Protein AF-A0A5N7MQP6-F1 (afdb_monomer_lite)

InterPro domains:
  IPR036259 MFS transporter superfamily [SSF103473] (3-138)

Organism: NCBI:txid2108360

Foldseek 3Di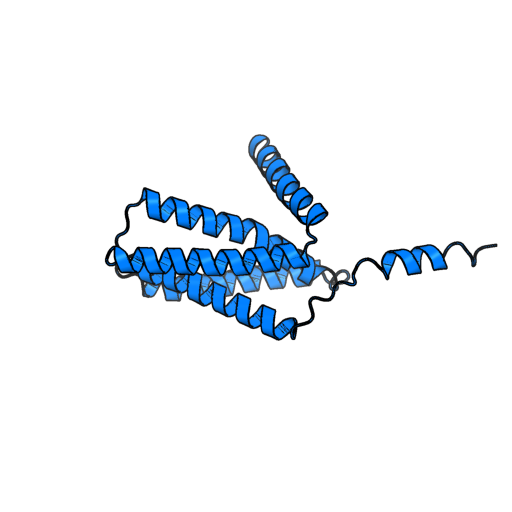:
DVVVVVVVVVVVVVLVVVCVVQNLVRLLLVLLVQLLVLLVVLLVQCVVVVQDHDPVVSVVSVVVNVVSVVSNVVSVVCVVCVVVVVCSVVVVVVVVVVCVVVVVVLVVVLVVVCPVGCNSVSCSSNVVSVVVSVVVCVVCVPDPPPDPPPPVVVVVVVPPPVPD

Radius of gyration: 19.93 Å; chains: 1; bounding box: 50×34×58 Å

Structure (mmCIF, N/CA/C/O backbone):
data_AF-A0A5N7MQP6-F1
#
_entry.id   AF-A0A5N7MQP6-F1
#
loop_
_atom_site.group_PDB
_atom_site.id
_atom_site.type_symbol
_atom_site.label_atom_id
_atom_site.label_alt_id
_atom_site.label_comp_id
_atom_site.label_asym_id
_atom_site.label_entity_id
_atom_site.label_seq_id
_atom_site.pdbx_PDB_ins_code
_atom_site.Cartn_x
_atom_site.Cartn_y
_atom_site.Cartn_z
_atom_site.occupancy
_atom_site.B_iso_or_equiv
_atom_site.auth_seq_id
_atom_site.auth_comp_id
_atom_site.auth_asym_id
_atom_site.auth_atom_id
_atom_site.pdbx_PDB_model_num
ATOM 1 N N . MET A 1 1 ? 15.992 14.607 17.567 1.00 58.09 1 MET A N 1
ATOM 2 C CA . MET A 1 1 ? 14.579 14.324 17.913 1.00 58.09 1 MET A CA 1
ATOM 3 C C . MET A 1 1 ? 13.632 15.498 17.645 1.00 58.09 1 MET A C 1
ATOM 5 O O . MET A 1 1 ? 12.536 15.240 17.169 1.00 58.09 1 MET A O 1
ATOM 9 N N . GLY A 1 2 ? 14.040 16.764 17.836 1.00 68.88 2 GLY A N 1
ATOM 10 C CA . GLY A 1 2 ? 13.169 17.933 17.593 1.00 68.88 2 GLY A CA 1
ATOM 11 C C . GLY A 1 2 ? 12.617 18.074 16.164 1.00 68.88 2 GLY A C 1
ATOM 12 O O . GLY A 1 2 ? 11.416 18.262 16.008 1.00 68.88 2 GLY A O 1
ATOM 13 N N . CYS A 1 3 ? 13.449 17.904 15.126 1.00 69.81 3 CYS A N 1
ATOM 14 C CA . CYS A 1 3 ? 13.002 18.026 13.727 1.00 69.81 3 CYS A CA 1
ATOM 15 C C . CYS A 1 3 ? 12.027 16.910 13.318 1.00 69.81 3 CYS A C 1
ATOM 17 O O . CYS A 1 3 ? 11.046 17.150 12.625 1.00 69.81 3 CYS A O 1
ATOM 19 N N . ILE A 1 4 ? 12.263 15.680 13.786 1.00 71.19 4 ILE A N 1
ATOM 20 C CA . ILE A 1 4 ? 11.396 14.531 13.486 1.00 71.19 4 ILE A CA 1
ATOM 21 C C . ILE A 1 4 ? 10.007 14.755 14.094 1.00 71.19 4 ILE A C 1
ATOM 23 O O . ILE A 1 4 ? 9.010 14.540 13.415 1.00 71.19 4 ILE A O 1
ATOM 27 N N . ALA A 1 5 ? 9.934 15.269 15.327 1.00 70.38 5 ALA A N 1
ATOM 28 C CA . ALA A 1 5 ? 8.665 15.595 15.977 1.00 70.38 5 ALA A CA 1
ATOM 29 C C . ALA A 1 5 ? 7.875 16.685 15.227 1.00 70.38 5 ALA A C 1
ATOM 31 O O . ALA A 1 5 ? 6.654 16.597 15.136 1.00 70.38 5 ALA A O 1
ATOM 32 N N . THR A 1 6 ? 8.553 17.675 14.633 1.00 72.62 6 THR A N 1
ATOM 33 C CA . THR A 1 6 ? 7.899 18.733 13.840 1.00 72.62 6 THR A CA 1
ATOM 34 C C . THR A 1 6 ? 7.347 18.197 12.520 1.00 72.62 6 THR A C 1
ATOM 36 O O . THR A 1 6 ? 6.191 18.460 12.194 1.00 72.62 6 THR A O 1
ATOM 39 N N . PHE A 1 7 ? 8.126 17.393 11.789 1.00 73.88 7 PHE A N 1
ATOM 40 C CA . PHE A 1 7 ? 7.657 16.745 10.557 1.00 73.88 7 PHE A CA 1
ATOM 41 C C . PHE A 1 7 ? 6.514 15.760 10.819 1.00 73.88 7 PHE A C 1
ATOM 43 O O . PHE A 1 7 ? 5.534 15.736 10.078 1.00 73.88 7 PHE A O 1
ATOM 50 N N . MET A 1 8 ? 6.604 14.982 11.896 1.00 68.19 8 MET A N 1
ATOM 51 C CA . MET A 1 8 ? 5.577 14.020 12.292 1.00 68.19 8 MET A CA 1
ATOM 52 C C . MET A 1 8 ? 4.299 14.729 12.767 1.00 68.19 8 MET A C 1
ATOM 54 O O . MET A 1 8 ? 3.201 14.292 12.431 1.00 68.19 8 MET A O 1
ATOM 58 N N . GLY A 1 9 ? 4.429 15.872 13.451 1.00 63.66 9 GLY A N 1
ATOM 59 C CA . GLY A 1 9 ? 3.314 16.756 13.795 1.00 63.66 9 GLY A CA 1
ATOM 60 C C . GLY A 1 9 ? 2.620 17.344 12.562 1.00 63.66 9 GLY A C 1
ATOM 61 O O . GLY A 1 9 ? 1.400 17.261 12.455 1.00 63.66 9 GLY A O 1
ATOM 62 N N . ALA A 1 10 ? 3.380 17.854 11.587 1.00 68.62 10 ALA A N 1
ATOM 63 C CA . ALA A 1 10 ? 2.832 18.376 10.330 1.00 68.62 10 ALA A CA 1
ATOM 64 C C . ALA A 1 10 ? 2.155 17.283 9.477 1.00 68.62 10 ALA A C 1
ATOM 66 O O . ALA A 1 10 ? 1.077 17.498 8.915 1.00 68.62 10 ALA A O 1
ATOM 67 N N . ALA A 1 11 ? 2.747 16.087 9.416 1.00 64.56 11 ALA A N 1
ATOM 68 C CA . ALA A 1 11 ? 2.167 14.933 8.734 1.00 64.56 11 ALA A CA 1
ATOM 69 C C . ALA A 1 11 ? 0.870 14.462 9.414 1.00 64.56 11 ALA A C 1
ATOM 71 O O . ALA A 1 11 ? -0.132 14.219 8.739 1.00 64.56 11 ALA A O 1
ATOM 72 N N . SER A 1 12 ? 0.861 14.403 10.749 1.00 67.69 12 SER A N 1
ATOM 73 C CA . SER A 1 12 ? -0.326 14.049 11.531 1.00 67.69 12 SER A CA 1
ATOM 74 C C . SER A 1 12 ? -1.437 15.089 11.364 1.00 67.69 12 SER A C 1
ATOM 76 O O . SER A 1 12 ? -2.591 14.729 11.154 1.00 67.69 12 SER A O 1
ATOM 78 N N . PHE A 1 13 ? -1.089 16.380 11.330 1.00 69.19 13 PHE A N 1
ATOM 79 C CA . PHE A 1 13 ? -2.042 17.464 11.091 1.00 69.19 13 PHE A CA 1
ATOM 80 C C . PHE A 1 13 ? -2.660 17.406 9.688 1.00 69.19 13 PHE A C 1
ATOM 82 O O . PHE A 1 13 ? -3.864 17.609 9.526 1.00 69.19 13 PHE A O 1
ATOM 89 N N . THR A 1 14 ? -1.860 17.073 8.671 1.00 69.94 14 THR A N 1
ATOM 90 C CA . THR A 1 14 ? -2.345 16.893 7.293 1.00 69.94 14 THR A CA 1
ATOM 91 C C . THR A 1 14 ? -3.349 15.742 7.216 1.00 69.94 14 THR A C 1
ATOM 93 O O . THR A 1 14 ? -4.421 15.892 6.630 1.00 69.94 14 THR A O 1
ATOM 96 N N . ASN A 1 15 ? -3.040 14.614 7.863 1.00 70.94 15 ASN A N 1
ATOM 97 C CA . ASN A 1 15 ? -3.921 13.449 7.909 1.00 70.94 15 ASN A CA 1
ATOM 98 C C . ASN A 1 15 ? -5.207 13.757 8.705 1.00 70.94 15 ASN A C 1
ATOM 100 O O . ASN A 1 15 ? -6.308 13.508 8.222 1.00 70.94 15 ASN A O 1
ATOM 104 N N . ALA A 1 16 ? -5.086 14.415 9.864 1.00 63.94 16 ALA A N 1
ATOM 105 C CA . ALA A 1 16 ? -6.214 14.839 10.695 1.00 63.94 16 ALA A CA 1
ATOM 106 C C . ALA A 1 16 ? -7.143 15.832 9.975 1.00 63.94 16 ALA A C 1
ATOM 108 O O . ALA A 1 16 ? -8.361 15.691 10.045 1.00 63.94 16 ALA A O 1
ATOM 109 N N . THR A 1 17 ? -6.592 16.788 9.220 1.00 70.25 17 THR A N 1
ATOM 110 C CA . THR A 1 17 ? -7.383 17.757 8.439 1.00 70.25 17 THR A CA 1
ATOM 111 C C . THR A 1 17 ? -8.158 17.066 7.314 1.00 70.25 17 THR A C 1
ATOM 113 O O . THR A 1 17 ? -9.334 17.364 7.087 1.00 70.25 17 THR A O 1
ATOM 116 N N . LEU A 1 18 ? -7.526 16.115 6.617 1.00 68.69 18 LEU A N 1
ATOM 117 C CA . LEU A 1 18 ? -8.180 15.310 5.580 1.00 68.69 18 LEU A CA 1
ATOM 118 C C . LEU A 1 18 ? -9.307 14.446 6.164 1.00 68.69 18 LEU A C 1
ATOM 120 O O . LEU A 1 18 ? -10.404 14.400 5.604 1.00 68.69 18 LEU A O 1
ATOM 124 N N . VAL A 1 19 ? -9.063 13.816 7.315 1.00 69.62 19 VAL A N 1
ATOM 125 C CA . VAL A 1 19 ? -10.055 13.020 8.048 1.00 69.62 19 VAL A CA 1
ATOM 126 C C . VAL A 1 19 ? -11.218 13.879 8.541 1.00 69.62 19 VAL A C 1
ATOM 128 O O . VAL A 1 19 ? -12.366 13.464 8.406 1.00 69.62 19 VAL A O 1
ATOM 131 N N . GLN A 1 20 ? -10.964 15.083 9.062 1.00 66.81 20 GLN A N 1
ATOM 132 C CA . GLN A 1 20 ? -12.023 15.991 9.514 1.00 66.81 20 GLN A CA 1
ATOM 133 C C . GLN A 1 20 ? -12.942 16.433 8.368 1.00 66.81 20 GLN A C 1
ATOM 135 O O . GLN A 1 20 ? -14.142 16.595 8.583 1.00 66.81 20 GLN A O 1
ATOM 140 N N . ARG A 1 21 ? -12.410 16.591 7.146 1.00 68.56 21 ARG A N 1
ATOM 141 C CA . ARG A 1 21 ? -13.200 16.994 5.970 1.00 68.56 21 ARG A CA 1
ATOM 142 C C . ARG A 1 21 ? -13.966 15.846 5.308 1.00 68.56 21 ARG A C 1
ATOM 144 O O . ARG A 1 21 ? -15.079 16.064 4.839 1.00 68.56 21 ARG A O 1
ATOM 151 N N . LEU A 1 22 ? -13.381 14.648 5.224 1.00 65.81 22 LEU A N 1
ATOM 152 C CA . LEU A 1 22 ? -13.928 13.527 4.438 1.00 65.81 22 LEU A CA 1
ATOM 153 C C . LEU A 1 22 ? -14.493 12.383 5.298 1.00 65.81 22 LEU A C 1
ATOM 155 O O . LEU A 1 22 ? -15.317 11.605 4.813 1.00 65.81 22 LEU A O 1
ATOM 159 N N . GLY A 1 23 ? -14.087 12.294 6.566 1.00 70.06 23 GLY A N 1
ATOM 160 C CA . GLY A 1 23 ? -14.352 11.176 7.474 1.00 70.06 23 GLY A CA 1
ATOM 161 C C . GLY A 1 23 ? -13.371 10.011 7.286 1.00 70.06 23 GLY A C 1
ATOM 162 O O . GLY A 1 23 ? -12.977 9.702 6.160 1.00 70.06 23 GLY A O 1
ATOM 163 N N . MET A 1 24 ? -13.007 9.326 8.383 1.00 70.75 24 MET A N 1
ATOM 164 C CA . MET A 1 24 ? -12.023 8.223 8.372 1.00 70.75 24 MET A CA 1
ATOM 165 C C . MET A 1 24 ? -12.406 7.105 7.397 1.00 70.75 24 MET A C 1
ATOM 167 O O . MET A 1 24 ? -11.580 6.671 6.604 1.00 70.75 24 MET A O 1
ATOM 171 N N . ARG A 1 25 ? -13.676 6.675 7.396 1.00 72.19 25 ARG A N 1
ATOM 172 C CA . ARG A 1 25 ? -14.158 5.608 6.504 1.00 72.19 25 ARG A CA 1
ATOM 173 C C . ARG A 1 25 ? -13.979 5.959 5.027 1.00 72.19 25 ARG A C 1
ATOM 175 O O . ARG A 1 25 ? -13.321 5.224 4.300 1.00 72.19 25 ARG A O 1
ATOM 182 N N . ARG A 1 26 ? -14.525 7.093 4.573 1.00 72.75 26 ARG A N 1
ATOM 183 C CA . ARG A 1 26 ? -14.457 7.478 3.150 1.00 72.75 26 ARG A CA 1
ATOM 184 C C . ARG A 1 26 ? -13.023 7.706 2.691 1.00 72.75 26 ARG A C 1
ATOM 186 O O . ARG A 1 26 ? -12.683 7.303 1.583 1.00 72.75 26 ARG A O 1
ATOM 193 N N . LEU A 1 27 ? -12.192 8.316 3.536 1.00 79.94 27 LEU A N 1
ATOM 194 C CA . LEU A 1 27 ? -10.792 8.554 3.211 1.00 79.94 27 LEU A CA 1
ATOM 195 C C . LEU A 1 27 ? -10.022 7.241 3.030 1.00 79.94 27 LEU A C 1
ATOM 197 O O . LEU A 1 27 ? -9.292 7.114 2.053 1.00 79.94 27 LEU A O 1
ATOM 201 N N . SER A 1 28 ? -10.228 6.254 3.904 1.00 82.75 28 SER A N 1
ATOM 202 C CA . SER A 1 28 ? -9.587 4.942 3.774 1.00 82.75 28 SER A CA 1
ATOM 203 C C . SER A 1 28 ? -10.029 4.189 2.516 1.00 82.75 28 SER A C 1
ATOM 205 O O . SER A 1 28 ? -9.200 3.565 1.859 1.00 82.75 28 SER A O 1
ATOM 207 N N . HIS A 1 29 ? -11.306 4.290 2.129 1.00 82.81 29 HIS A N 1
ATOM 208 C CA . HIS A 1 29 ? -11.818 3.702 0.880 1.00 82.81 29 HIS A CA 1
ATOM 209 C C . HIS A 1 29 ? -11.236 4.348 -0.368 1.00 82.81 29 HIS A C 1
ATOM 211 O O . HIS A 1 29 ? -10.746 3.665 -1.264 1.00 82.81 29 HIS A O 1
ATOM 217 N N . ILE A 1 30 ? -11.262 5.678 -0.426 1.00 84.56 30 ILE A N 1
ATOM 218 C CA . ILE A 1 30 ? -10.665 6.421 -1.539 1.00 84.56 30 ILE A CA 1
ATOM 219 C C . ILE A 1 30 ? -9.158 6.139 -1.594 1.00 84.56 30 ILE A C 1
ATOM 221 O O . ILE A 1 30 ? -8.614 5.933 -2.677 1.00 84.56 30 ILE A O 1
ATOM 225 N N . GLY A 1 31 ? -8.506 6.063 -0.433 1.00 86.00 31 GLY A N 1
ATOM 226 C CA . GLY A 1 31 ? -7.093 5.737 -0.287 1.00 86.00 31 GLY A CA 1
ATOM 227 C C . GLY A 1 31 ? -6.739 4.353 -0.823 1.00 86.00 31 GLY A C 1
ATOM 228 O O . GLY A 1 31 ? -5.820 4.252 -1.632 1.00 86.00 31 GLY A O 1
ATOM 229 N N . ILE A 1 32 ? -7.486 3.301 -0.462 1.00 87.88 32 ILE A N 1
ATOM 230 C CA . ILE A 1 32 ? -7.211 1.937 -0.945 1.00 87.88 32 ILE A CA 1
ATOM 231 C C . ILE A 1 32 ? -7.545 1.760 -2.432 1.00 87.88 32 ILE A C 1
ATOM 233 O O . ILE A 1 32 ? -6.801 1.094 -3.155 1.00 87.88 32 ILE A O 1
ATOM 237 N N . CYS A 1 33 ? -8.615 2.394 -2.921 1.00 89.12 33 CYS A N 1
ATOM 238 C CA . CYS A 1 33 ? -8.944 2.416 -4.347 1.00 89.12 33 CYS A CA 1
ATOM 239 C C . CYS A 1 33 ? -7.848 3.132 -5.144 1.00 89.12 33 CYS A C 1
ATOM 241 O O . CYS A 1 33 ? -7.371 2.605 -6.148 1.00 89.12 33 CYS A O 1
ATOM 243 N N . GLY A 1 34 ? -7.400 4.296 -4.664 1.00 90.75 34 GLY A N 1
ATOM 244 C CA . GLY A 1 34 ? -6.290 5.043 -5.246 1.00 90.75 34 GLY A CA 1
ATOM 245 C C . GLY A 1 34 ? -4.988 4.247 -5.224 1.00 90.75 34 GLY A C 1
ATOM 246 O O . GLY A 1 34 ? -4.324 4.152 -6.249 1.00 90.75 34 GLY A O 1
ATOM 247 N N . PHE A 1 35 ? -4.651 3.623 -4.092 1.00 91.31 35 PHE A N 1
ATOM 248 C CA . PHE A 1 35 ? -3.470 2.768 -3.938 1.00 91.31 35 PHE A CA 1
ATOM 249 C C . PHE A 1 35 ? -3.489 1.625 -4.955 1.00 91.31 35 PHE A C 1
ATOM 251 O O . PHE A 1 35 ? -2.514 1.403 -5.664 1.00 91.31 35 PHE A O 1
ATOM 258 N N . THR A 1 36 ? -4.628 0.945 -5.095 1.00 92.12 36 THR A N 1
ATOM 259 C CA . THR A 1 36 ? -4.783 -0.168 -6.043 1.00 92.12 36 THR A CA 1
ATOM 260 C C . THR A 1 36 ? -4.653 0.306 -7.493 1.00 92.12 36 THR A C 1
ATOM 262 O O . THR A 1 36 ? -3.993 -0.347 -8.299 1.00 92.12 36 THR A O 1
ATOM 265 N N . LEU A 1 37 ? -5.220 1.469 -7.830 1.00 93.38 37 LEU A N 1
ATOM 266 C CA . LEU A 1 37 ? -5.128 2.052 -9.170 1.00 93.38 37 LEU A CA 1
ATOM 267 C C . LEU A 1 37 ? -3.692 2.490 -9.494 1.00 93.38 37 LEU A C 1
ATOM 269 O O . LEU A 1 37 ? -3.175 2.170 -10.563 1.00 93.38 37 LEU A O 1
ATOM 273 N N . VAL A 1 38 ? -3.008 3.149 -8.556 1.00 93.31 38 VAL A N 1
ATOM 274 C CA . VAL A 1 38 ? -1.597 3.536 -8.704 1.00 93.31 38 VAL A CA 1
ATOM 275 C C . VAL A 1 38 ? -0.699 2.303 -8.794 1.00 93.31 38 VAL A C 1
ATOM 277 O O . VAL A 1 38 ? 0.203 2.281 -9.626 1.00 93.31 38 VAL A O 1
ATOM 280 N N . ALA A 1 39 ? -0.970 1.247 -8.025 1.00 91.88 39 ALA A N 1
ATOM 281 C CA . ALA A 1 39 ? -0.259 -0.025 -8.131 1.00 91.88 39 ALA A CA 1
ATOM 282 C C . ALA A 1 39 ? -0.481 -0.705 -9.497 1.00 91.88 39 ALA A C 1
ATOM 284 O O . ALA A 1 39 ? 0.446 -1.300 -10.047 1.00 91.88 39 ALA A O 1
ATOM 285 N N . ALA A 1 40 ? -1.673 -0.577 -10.090 1.00 93.00 40 ALA A N 1
ATOM 286 C CA . ALA A 1 40 ? -1.939 -1.067 -11.442 1.00 93.00 40 ALA A CA 1
ATOM 287 C C . ALA A 1 40 ? -1.137 -0.277 -12.486 1.00 93.00 40 ALA A C 1
ATOM 289 O O . ALA A 1 40 ? -0.517 -0.873 -13.368 1.00 93.00 40 ALA A O 1
ATOM 290 N N . VAL A 1 41 ? -1.068 1.052 -12.343 1.00 92.62 41 VAL A N 1
ATOM 291 C CA . VAL A 1 41 ? -0.210 1.906 -13.179 1.00 92.62 41 VAL A CA 1
ATOM 292 C C . VAL A 1 41 ? 1.262 1.526 -13.003 1.00 92.62 41 VAL A C 1
ATOM 294 O O . VAL A 1 41 ? 1.971 1.360 -13.993 1.00 92.62 41 VAL A O 1
ATOM 297 N N . GLN A 1 42 ? 1.712 1.299 -11.770 1.00 90.44 42 GLN A N 1
ATOM 298 C CA . GLN A 1 42 ? 3.071 0.865 -11.450 1.00 90.44 42 GLN A CA 1
ATOM 299 C C . GLN A 1 42 ? 3.432 -0.454 -12.148 1.00 90.44 42 GLN A C 1
ATOM 301 O O . GLN A 1 42 ? 4.499 -0.554 -12.755 1.00 90.44 42 GLN A O 1
ATOM 306 N N . LEU A 1 43 ? 2.528 -1.441 -12.128 1.00 91.12 43 LEU A N 1
ATOM 307 C CA . LEU A 1 43 ? 2.712 -2.705 -12.841 1.00 91.12 43 LEU A CA 1
ATOM 308 C C . LEU A 1 43 ? 2.688 -2.517 -14.362 1.00 91.12 43 LEU A C 1
ATOM 310 O O . LEU A 1 43 ? 3.535 -3.077 -15.052 1.00 91.12 43 LEU A O 1
ATOM 314 N N . SER A 1 44 ? 1.765 -1.711 -14.890 1.00 90.25 44 SER A N 1
ATOM 315 C CA . SER A 1 44 ? 1.706 -1.425 -16.328 1.00 90.25 44 SER A CA 1
ATOM 316 C C . SER A 1 44 ? 2.997 -0.772 -16.822 1.00 90.25 44 SER A C 1
ATOM 318 O O . SER A 1 44 ? 3.529 -1.158 -17.857 1.00 90.25 44 SER A O 1
ATOM 320 N N . LEU A 1 45 ? 3.572 0.134 -16.027 1.00 89.19 45 LEU A N 1
ATOM 321 C CA . LEU A 1 45 ? 4.848 0.761 -16.329 1.00 89.19 45 LEU A CA 1
ATOM 322 C C . LEU A 1 45 ? 5.991 -0.257 -16.293 1.00 89.19 45 LEU A C 1
ATOM 324 O O . LEU A 1 45 ? 6.851 -0.256 -17.169 1.00 89.19 45 LEU A O 1
ATOM 328 N N . ALA A 1 46 ? 5.986 -1.154 -15.307 1.00 88.25 46 ALA A N 1
ATOM 329 C CA . ALA A 1 46 ? 6.949 -2.242 -15.250 1.00 88.25 46 ALA A CA 1
ATOM 330 C C . ALA A 1 46 ? 6.860 -3.151 -16.489 1.00 88.25 46 ALA A C 1
ATOM 332 O O . ALA A 1 46 ? 7.897 -3.586 -16.973 1.00 88.25 46 ALA A O 1
ATOM 333 N N . LEU A 1 47 ? 5.663 -3.402 -17.029 1.00 88.56 47 LEU A N 1
ATOM 334 C CA . LEU A 1 47 ? 5.464 -4.203 -18.243 1.00 88.56 47 LEU A CA 1
ATOM 335 C C . LEU A 1 47 ? 5.907 -3.469 -19.518 1.00 88.56 47 LEU A C 1
ATOM 337 O O . LEU A 1 47 ? 6.575 -4.063 -20.356 1.00 88.56 47 LEU A O 1
ATOM 341 N N . VAL A 1 48 ? 5.585 -2.179 -19.655 1.00 90.31 48 VAL A N 1
ATOM 342 C CA . VAL A 1 48 ? 5.946 -1.369 -20.838 1.00 90.31 48 VAL A CA 1
ATOM 343 C C . VAL A 1 48 ? 7.463 -1.239 -21.005 1.00 90.31 48 VAL A C 1
ATOM 345 O O . VAL A 1 48 ? 7.957 -1.211 -22.128 1.00 90.31 48 VAL A O 1
ATOM 348 N N . TYR A 1 49 ? 8.206 -1.179 -19.900 1.00 88.12 49 TYR A N 1
ATOM 349 C CA . TYR A 1 49 ? 9.667 -1.054 -19.901 1.00 88.12 49 TYR A CA 1
ATOM 350 C C . TYR A 1 49 ? 10.399 -2.389 -19.688 1.00 88.12 49 TYR A C 1
ATOM 352 O O . TYR A 1 49 ? 11.543 -2.393 -19.231 1.00 88.12 49 TYR A O 1
ATOM 360 N N . ASP A 1 50 ? 9.738 -3.518 -19.958 1.00 84.44 50 ASP A N 1
ATOM 361 C CA . ASP A 1 50 ? 10.319 -4.868 -19.878 1.00 84.44 50 ASP A CA 1
ATOM 362 C C . ASP A 1 50 ? 11.003 -5.160 -18.519 1.00 84.44 50 ASP A C 1
ATOM 364 O O . ASP A 1 50 ? 12.084 -5.736 -18.393 1.00 84.44 50 ASP A O 1
ATOM 368 N N . GLY A 1 51 ? 10.383 -4.658 -17.450 1.00 79.94 51 GLY A N 1
ATOM 369 C CA . GLY A 1 51 ? 10.839 -4.788 -16.071 1.00 79.94 51 GLY A CA 1
ATOM 370 C C . GLY A 1 51 ? 11.904 -3.784 -15.622 1.00 79.94 51 GLY A C 1
ATOM 371 O O . GLY A 1 51 ? 12.331 -3.864 -14.465 1.00 79.94 51 GLY A O 1
ATOM 372 N N . ARG A 1 52 ? 12.318 -2.839 -16.481 1.00 84.12 52 ARG A N 1
ATOM 373 C CA . ARG A 1 52 ? 13.375 -1.842 -16.213 1.00 84.12 52 ARG A CA 1
ATOM 374 C C . ARG A 1 52 ? 12.943 -0.401 -16.550 1.00 84.12 52 ARG A C 1
ATOM 376 O O . ARG A 1 52 ? 13.536 0.235 -17.422 1.00 84.12 52 ARG A O 1
ATOM 383 N N . PRO A 1 53 ? 11.919 0.144 -15.870 1.00 85.69 53 PRO A N 1
ATOM 384 C CA . PRO A 1 53 ? 11.498 1.523 -16.083 1.00 85.69 53 PRO A CA 1
ATOM 385 C C . PRO A 1 53 ? 12.567 2.537 -15.639 1.00 85.69 53 PRO A C 1
ATOM 387 O O . PRO A 1 53 ? 13.391 2.231 -14.771 1.00 85.69 53 PRO A O 1
ATOM 390 N N . PRO A 1 54 ? 12.536 3.773 -16.176 1.00 89.31 54 PRO A N 1
ATOM 391 C CA . PRO A 1 54 ? 13.410 4.851 -15.733 1.00 89.31 54 PRO A CA 1
ATOM 392 C C . PRO A 1 54 ? 13.247 5.091 -14.231 1.00 89.31 54 PRO A C 1
ATOM 394 O O . PRO A 1 54 ? 12.123 5.229 -13.741 1.00 89.31 54 PRO A O 1
ATOM 397 N N . LEU A 1 55 ? 14.366 5.189 -13.506 1.00 86.75 55 LEU A N 1
ATOM 398 C CA . LEU A 1 55 ? 14.367 5.260 -12.042 1.00 86.75 55 LEU A CA 1
ATOM 399 C C . LEU A 1 55 ? 13.488 6.396 -11.505 1.00 86.75 55 LEU A C 1
ATOM 401 O O . LEU A 1 55 ? 12.698 6.164 -10.599 1.00 86.75 55 LEU A O 1
ATOM 405 N N . LEU A 1 56 ? 13.582 7.600 -12.084 1.00 91.25 56 LEU A N 1
ATOM 406 C CA . LEU A 1 56 ? 12.781 8.754 -11.652 1.00 91.25 56 LEU A CA 1
ATOM 407 C C . LEU A 1 56 ? 11.276 8.517 -11.816 1.00 91.25 56 LEU A C 1
ATOM 409 O O . LEU A 1 56 ? 10.495 8.872 -10.936 1.00 91.25 56 LEU A O 1
ATOM 413 N N . LEU A 1 57 ? 10.874 7.915 -12.935 1.00 90.31 57 LEU A N 1
ATOM 414 C CA . LEU A 1 57 ? 9.469 7.676 -13.249 1.00 90.31 57 LEU A CA 1
ATOM 415 C C . LEU A 1 57 ? 8.874 6.637 -12.296 1.00 90.31 57 LEU A C 1
ATOM 417 O O . LEU A 1 57 ? 7.815 6.855 -11.707 1.00 90.31 57 LEU A O 1
ATOM 421 N N . TYR A 1 58 ? 9.597 5.534 -12.094 1.00 88.75 58 TYR A N 1
ATOM 422 C CA . TYR A 1 58 ? 9.179 4.492 -11.166 1.00 88.75 58 TYR A CA 1
ATOM 423 C C . TYR A 1 58 ? 9.196 4.983 -9.713 1.00 88.75 58 TYR A C 1
ATOM 425 O O . TYR A 1 58 ? 8.257 4.714 -8.971 1.00 88.75 58 TYR A O 1
ATOM 433 N N . ALA A 1 59 ? 10.209 5.759 -9.314 1.00 90.12 59 ALA A N 1
ATOM 434 C CA . ALA A 1 59 ? 10.291 6.351 -7.982 1.00 90.12 59 ALA A CA 1
ATOM 435 C C . ALA A 1 59 ? 9.143 7.334 -7.709 1.00 90.12 59 ALA A C 1
ATOM 437 O O . ALA A 1 59 ? 8.605 7.328 -6.607 1.00 90.12 59 ALA A O 1
ATOM 438 N N . GLY A 1 60 ? 8.729 8.136 -8.696 1.00 93.50 60 GLY A N 1
ATOM 439 C CA . GLY A 1 60 ? 7.592 9.051 -8.557 1.00 93.50 60 GLY A CA 1
ATOM 440 C C . GLY A 1 60 ? 6.271 8.318 -8.311 1.00 93.50 60 GLY A C 1
ATOM 441 O O . GLY A 1 60 ? 5.543 8.644 -7.373 1.00 93.50 60 GLY A O 1
ATOM 442 N N . ILE A 1 61 ? 5.990 7.275 -9.098 1.00 92.19 61 ILE A N 1
ATOM 443 C CA . ILE A 1 61 ? 4.803 6.427 -8.901 1.00 92.19 61 ILE A CA 1
ATOM 444 C C . ILE A 1 61 ? 4.882 5.666 -7.576 1.00 92.19 61 ILE A C 1
ATOM 446 O O . ILE A 1 61 ? 3.897 5.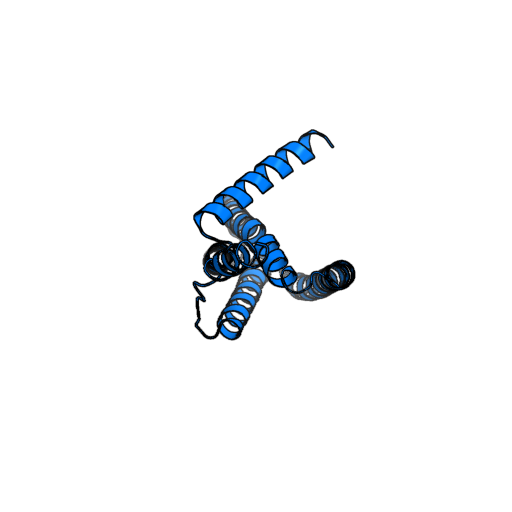603 -6.843 1.00 92.19 61 ILE A O 1
ATOM 450 N N . PHE A 1 62 ? 6.053 5.133 -7.231 1.00 91.25 62 PHE A N 1
ATOM 451 C CA . PHE A 1 62 ? 6.267 4.443 -5.965 1.00 91.25 62 PHE A CA 1
ATOM 452 C C . PHE A 1 62 ? 6.052 5.372 -4.764 1.00 91.25 62 PHE A C 1
ATOM 454 O O . PHE A 1 62 ? 5.396 4.988 -3.800 1.00 91.25 62 PHE A O 1
ATOM 461 N N . ALA A 1 63 ? 6.535 6.614 -4.833 1.00 92.44 63 ALA A N 1
ATOM 462 C CA . ALA A 1 63 ? 6.319 7.620 -3.800 1.00 92.44 63 ALA A CA 1
ATOM 463 C C . ALA A 1 63 ? 4.833 7.969 -3.647 1.00 92.44 63 ALA A C 1
ATOM 465 O O . ALA A 1 63 ? 4.342 8.048 -2.523 1.00 92.44 63 ALA A O 1
ATOM 466 N N . LEU A 1 64 ? 4.098 8.113 -4.756 1.00 92.38 64 LEU A N 1
ATOM 467 C CA . LEU A 1 64 ? 2.648 8.314 -4.722 1.00 92.38 64 LEU A CA 1
ATOM 468 C C . LEU A 1 64 ? 1.931 7.122 -4.072 1.00 92.38 64 LEU A C 1
ATOM 470 O O . LEU A 1 64 ? 1.032 7.307 -3.252 1.00 92.38 64 LEU A O 1
ATOM 474 N N . ASN A 1 65 ? 2.361 5.902 -4.393 1.00 91.19 65 ASN A N 1
ATOM 475 C CA . ASN A 1 65 ? 1.802 4.688 -3.814 1.00 91.19 65 ASN A CA 1
ATOM 476 C C . ASN A 1 65 ? 2.047 4.625 -2.293 1.00 91.19 65 ASN A C 1
ATOM 478 O O . ASN A 1 65 ? 1.126 4.404 -1.507 1.00 91.19 65 ASN A O 1
ATOM 482 N N . GLN A 1 66 ? 3.274 4.929 -1.862 1.00 92.00 66 GLN A N 1
ATOM 483 C CA . GLN A 1 66 ? 3.648 5.002 -0.447 1.00 92.00 66 GLN A CA 1
ATOM 484 C C . GLN A 1 66 ? 2.931 6.129 0.301 1.00 92.00 66 GLN A C 1
ATOM 486 O O . GLN A 1 66 ? 2.584 5.966 1.470 1.00 92.00 66 GLN A O 1
ATOM 491 N N . PHE A 1 67 ? 2.669 7.256 -0.359 1.00 89.12 67 PHE A N 1
ATOM 492 C CA . PHE A 1 67 ? 1.880 8.344 0.209 1.00 89.12 67 PHE A CA 1
ATOM 493 C C . PHE A 1 67 ? 0.442 7.893 0.501 1.00 89.12 67 PHE A C 1
ATOM 495 O O . PHE A 1 67 ? -0.044 8.064 1.618 1.00 89.12 67 PHE A O 1
ATOM 502 N N . LEU A 1 68 ? -0.213 7.237 -0.462 1.00 88.38 68 LEU A N 1
ATOM 503 C CA . LEU A 1 68 ? -1.559 6.679 -0.283 1.00 88.38 68 LEU A CA 1
ATOM 504 C C . LEU A 1 68 ? -1.593 5.600 0.805 1.00 88.38 68 LEU A C 1
ATOM 506 O O . LEU A 1 68 ? -2.508 5.584 1.632 1.00 88.38 68 LEU A O 1
ATOM 510 N N . PHE A 1 69 ? -0.574 4.742 0.859 1.00 87.69 69 PHE A N 1
ATOM 511 C CA . PHE A 1 69 ? -0.411 3.748 1.918 1.00 87.69 69 PHE A CA 1
ATOM 512 C C . PHE A 1 69 ? -0.283 4.405 3.301 1.00 87.69 69 PHE A C 1
ATOM 514 O O . PHE A 1 69 ? -0.999 4.039 4.233 1.00 87.69 69 PHE A O 1
ATOM 521 N N . SER A 1 70 ? 0.563 5.432 3.421 1.00 87.38 70 SER A N 1
ATOM 522 C CA . SER A 1 70 ? 0.770 6.183 4.663 1.00 87.38 70 SER A CA 1
ATOM 523 C C . SER A 1 70 ? -0.482 6.923 5.134 1.00 87.38 70 SER A C 1
ATOM 525 O O . SER A 1 70 ? -0.636 7.143 6.334 1.00 87.38 70 SER A O 1
ATOM 527 N N . LEU A 1 71 ? -1.367 7.323 4.221 1.00 83.06 71 LEU A N 1
ATOM 528 C CA . LEU A 1 71 ? -2.672 7.871 4.583 1.00 83.06 71 LEU A CA 1
ATOM 529 C C . LEU A 1 71 ? -3.625 6.764 5.042 1.00 83.06 71 LEU A C 1
ATOM 531 O O . LEU A 1 71 ? -4.307 6.914 6.046 1.00 83.06 71 LEU A O 1
ATOM 535 N N . THR A 1 72 ? -3.660 5.634 4.346 1.00 85.56 72 THR A N 1
ATOM 536 C CA . THR A 1 72 ? -4.702 4.611 4.514 1.00 85.56 72 THR A CA 1
ATOM 537 C C . THR A 1 72 ? -4.499 3.729 5.754 1.00 85.56 72 THR A C 1
ATOM 539 O O . THR A 1 72 ? -5.436 3.504 6.520 1.00 85.56 72 THR A O 1
ATOM 542 N N . VAL A 1 73 ? -3.272 3.261 5.997 1.00 86.06 73 VAL A N 1
ATOM 543 C CA . VAL A 1 73 ? -2.939 2.335 7.098 1.00 86.06 73 VAL A CA 1
ATOM 544 C C . VAL A 1 73 ? -3.306 2.856 8.494 1.00 86.06 73 VAL A C 1
ATOM 546 O O . VAL A 1 73 ? -3.993 2.131 9.219 1.00 86.06 73 VAL A O 1
ATOM 549 N N . PRO A 1 74 ? -2.902 4.074 8.914 1.00 83.44 74 PRO A N 1
ATOM 550 C CA . PRO A 1 74 ? -3.233 4.560 10.252 1.00 83.44 74 PRO A CA 1
ATOM 551 C C . PRO A 1 74 ? -4.742 4.743 10.441 1.00 83.44 74 PRO A C 1
ATOM 553 O O . PRO A 1 74 ? -5.253 4.460 11.519 1.00 83.44 74 PRO A O 1
ATOM 556 N N . ASN A 1 75 ? -5.469 5.138 9.392 1.00 85.25 75 ASN A N 1
ATOM 557 C CA . ASN A 1 75 ? -6.920 5.294 9.458 1.00 85.25 75 ASN A CA 1
ATOM 558 C C . ASN A 1 75 ? -7.634 3.945 9.638 1.00 85.25 75 ASN A C 1
ATOM 560 O O . ASN A 1 75 ? -8.516 3.835 10.487 1.00 85.25 75 ASN A O 1
ATOM 564 N N . PHE A 1 76 ? -7.239 2.897 8.905 1.00 82.81 76 PHE A N 1
ATOM 565 C CA . PHE A 1 76 ? -7.801 1.558 9.121 1.00 82.81 76 PHE A CA 1
ATOM 566 C C . PHE A 1 76 ? -7.460 0.980 10.493 1.00 82.81 76 PHE A C 1
ATOM 568 O O . PHE A 1 76 ? -8.321 0.356 11.109 1.00 82.81 76 PHE A O 1
ATOM 575 N N . ASN A 1 77 ? -6.243 1.210 10.990 1.00 85.62 77 ASN A N 1
ATOM 576 C CA . ASN A 1 77 ? -5.855 0.755 12.323 1.00 85.62 77 ASN A CA 1
ATOM 577 C C . ASN A 1 77 ? -6.713 1.429 13.412 1.00 85.62 77 ASN A C 1
ATOM 579 O O . ASN A 1 77 ? -7.254 0.749 14.280 1.00 85.62 77 ASN A O 1
ATOM 583 N N . SER A 1 78 ? -6.939 2.743 13.307 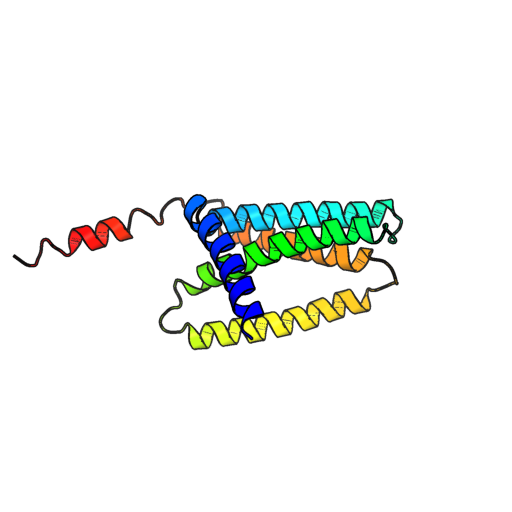1.00 82.94 78 SER A N 1
ATOM 584 C CA . SER A 1 78 ? -7.833 3.474 14.215 1.00 82.94 78 SER A CA 1
ATOM 585 C C . SER A 1 78 ? -9.280 2.972 14.153 1.00 82.94 78 SER A C 1
ATOM 587 O O . SER A 1 78 ? -9.891 2.756 15.196 1.00 82.94 78 SER A O 1
ATOM 589 N N . ILE A 1 79 ? -9.823 2.728 12.951 1.00 80.06 79 ILE A N 1
ATOM 590 C CA . ILE A 1 79 ? -11.180 2.173 12.782 1.00 80.06 79 ILE A CA 1
ATOM 591 C C . ILE A 1 79 ? -11.287 0.785 13.431 1.00 80.06 79 ILE A C 1
ATOM 593 O O . ILE A 1 79 ? -12.269 0.500 14.112 1.00 80.06 79 ILE A O 1
ATOM 597 N N . ALA A 1 80 ? -10.280 -0.073 13.247 1.00 79.94 80 ALA A N 1
ATOM 598 C CA . ALA A 1 80 ? -10.260 -1.415 13.825 1.00 79.94 80 ALA A CA 1
ATOM 599 C C . ALA A 1 80 ? -10.136 -1.403 15.359 1.00 79.94 80 ALA A C 1
ATOM 601 O O . ALA A 1 80 ? -10.645 -2.306 16.020 1.00 79.94 80 ALA A O 1
ATOM 602 N N . MET A 1 81 ? -9.481 -0.386 15.924 1.00 84.06 81 MET A N 1
ATOM 603 C CA . MET A 1 81 ? -9.269 -0.244 17.367 1.00 84.06 81 MET A CA 1
ATOM 604 C C . MET A 1 81 ? -10.416 0.446 18.109 1.00 84.06 81 MET A C 1
ATOM 606 O O . MET A 1 81 ? -10.530 0.256 19.318 1.00 84.06 81 MET A O 1
ATOM 610 N N . ALA A 1 82 ? -11.287 1.193 17.420 1.00 78.94 82 ALA A N 1
ATOM 611 C CA . ALA A 1 82 ? -12.413 1.903 18.034 1.00 78.94 82 ALA A CA 1
ATOM 612 C C . ALA A 1 82 ? -13.293 1.034 18.971 1.00 78.94 82 ALA A C 1
ATOM 614 O O . ALA A 1 82 ? -13.567 1.478 20.085 1.00 78.94 82 ALA A O 1
ATOM 615 N N . PRO A 1 83 ? -13.686 -0.211 18.618 1.00 77.00 83 PRO A N 1
ATOM 616 C CA . PRO A 1 83 ? -14.477 -1.065 19.512 1.00 77.00 83 PRO A CA 1
ATOM 617 C C . PRO A 1 83 ? -13.644 -1.848 20.545 1.00 77.00 83 PRO A C 1
ATOM 619 O O . PRO A 1 83 ? -14.209 -2.515 21.408 1.00 77.00 83 PRO A O 1
ATOM 622 N N . LEU A 1 84 ? -12.308 -1.809 20.470 1.00 79.50 84 LEU A N 1
ATOM 623 C CA . LEU A 1 84 ? -11.409 -2.654 21.269 1.00 79.50 84 LEU A CA 1
ATOM 624 C C . LEU A 1 84 ? -10.857 -1.950 22.521 1.00 79.50 84 LEU A C 1
ATOM 626 O O . LEU A 1 84 ? -9.936 -2.474 23.140 1.00 79.50 84 LEU A O 1
ATOM 630 N N . GLY A 1 85 ? -11.418 -0.804 22.924 1.00 77.50 85 GLY A N 1
ATOM 631 C CA . GLY A 1 85 ? -10.923 0.051 24.018 1.00 77.50 85 GLY A CA 1
ATOM 632 C C . GLY A 1 85 ? -10.423 -0.688 25.276 1.00 77.50 85 GLY A C 1
ATOM 633 O O . GLY A 1 85 ? -9.257 -0.514 25.634 1.00 77.50 85 GLY A O 1
ATOM 634 N N . PRO A 1 86 ? -11.224 -1.570 25.909 1.00 85.00 86 PRO A N 1
ATOM 635 C CA . PRO A 1 86 ? -10.816 -2.303 27.116 1.00 85.00 86 PRO A CA 1
ATOM 636 C C . PRO A 1 86 ? -9.608 -3.236 26.930 1.00 85.00 86 PRO A C 1
ATOM 638 O O . PRO A 1 86 ? -8.925 -3.562 27.896 1.00 85.00 86 PRO A O 1
ATOM 641 N N . ILE A 1 87 ? -9.339 -3.671 25.696 1.00 86.88 87 ILE A N 1
ATOM 642 C CA . ILE A 1 87 ? -8.260 -4.603 25.335 1.00 86.88 87 ILE A CA 1
ATOM 643 C C . ILE A 1 87 ? -7.279 -4.001 24.319 1.00 86.88 87 ILE A C 1
ATOM 645 O O . ILE A 1 87 ? -6.512 -4.732 23.691 1.00 86.88 87 ILE A O 1
ATOM 649 N N . ALA A 1 88 ? -7.263 -2.673 24.165 1.00 80.88 88 ALA A N 1
ATOM 650 C CA . ALA A 1 88 ? -6.514 -1.991 23.112 1.00 80.88 88 ALA A CA 1
ATOM 651 C C . ALA A 1 88 ? -5.004 -2.272 23.179 1.00 80.88 88 ALA A C 1
ATOM 653 O O . ALA A 1 88 ? -4.370 -2.462 22.145 1.00 80.88 88 ALA A O 1
ATOM 654 N N . GLY A 1 89 ? -4.426 -2.374 24.383 1.00 85.00 89 GLY A N 1
ATOM 655 C CA . GLY A 1 89 ? -3.000 -2.684 24.559 1.00 85.00 89 GLY A CA 1
ATOM 656 C C . GLY A 1 89 ? -2.628 -4.099 24.096 1.00 85.00 89 GLY A C 1
ATOM 657 O O . GLY A 1 89 ? -1.645 -4.292 23.372 1.00 85.00 89 GLY A O 1
ATOM 658 N N . THR A 1 90 ? -3.445 -5.092 24.455 1.00 90.25 90 THR A N 1
ATOM 659 C CA . THR A 1 90 ? -3.262 -6.480 24.012 1.00 90.25 90 THR A CA 1
ATOM 660 C C . THR A 1 90 ? -3.497 -6.593 22.507 1.00 90.25 90 THR A C 1
ATOM 662 O O . THR A 1 90 ? -2.669 -7.160 21.796 1.00 90.25 90 THR A O 1
ATOM 665 N N . ALA A 1 91 ? -4.572 -5.987 21.997 1.00 85.25 91 ALA A N 1
ATOM 666 C CA . ALA A 1 91 ? -4.912 -5.995 20.579 1.00 85.25 91 ALA A CA 1
ATOM 667 C C . ALA A 1 91 ? -3.832 -5.319 19.716 1.00 85.25 91 ALA A C 1
ATOM 669 O O . ALA A 1 91 ? -3.423 -5.882 18.702 1.00 85.25 91 ALA A O 1
ATOM 670 N N . ALA A 1 92 ? -3.307 -4.161 20.129 1.00 86.75 92 ALA A N 1
ATOM 671 C CA . ALA A 1 92 ? -2.245 -3.458 19.410 1.00 86.75 92 ALA A CA 1
ATOM 672 C C . ALA A 1 92 ? -0.958 -4.293 19.315 1.00 86.75 92 ALA A C 1
ATOM 674 O O . ALA A 1 92 ? -0.329 -4.335 18.256 1.00 86.75 92 ALA A O 1
ATOM 675 N N . SER A 1 93 ? -0.603 -5.009 20.388 1.00 90.31 93 SER A N 1
ATOM 676 C CA . SER A 1 93 ? 0.546 -5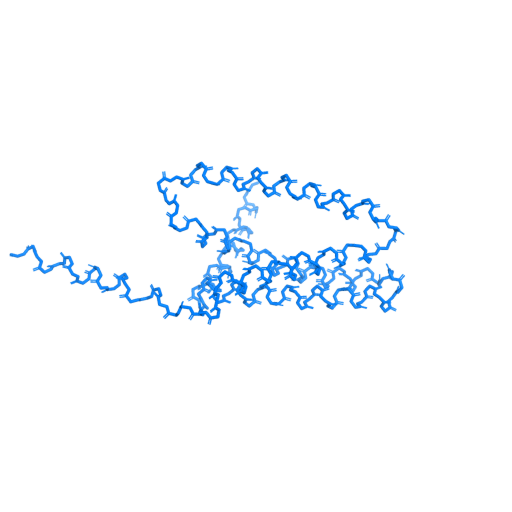.924 20.394 1.00 90.31 93 SER A CA 1
ATOM 677 C C . SER A 1 93 ? 0.356 -7.064 19.390 1.00 90.31 93 SER A C 1
ATOM 679 O O . SER A 1 93 ? 1.248 -7.327 18.585 1.00 90.31 93 SER A O 1
ATOM 681 N N . PHE A 1 94 ? -0.830 -7.684 19.363 1.00 91.38 94 PHE A N 1
ATOM 682 C CA . PHE A 1 94 ? -1.155 -8.724 18.383 1.00 91.38 94 PHE A CA 1
ATOM 683 C C . PHE A 1 94 ? -1.122 -8.209 16.944 1.00 91.38 94 PHE A C 1
ATOM 685 O O . PHE A 1 94 ? -0.535 -8.868 16.087 1.00 91.38 94 PHE A O 1
ATOM 692 N N . ILE A 1 95 ? -1.695 -7.032 16.669 1.00 89.31 95 ILE A N 1
ATOM 693 C CA . ILE A 1 95 ? -1.644 -6.428 15.331 1.00 89.31 95 ILE A CA 1
ATOM 694 C C . ILE A 1 95 ? -0.196 -6.156 14.919 1.00 89.31 95 ILE A C 1
ATOM 696 O O . ILE A 1 95 ? 0.185 -6.488 13.797 1.00 89.31 95 ILE A O 1
ATOM 700 N N . GLY A 1 96 ? 0.635 -5.611 15.809 1.00 89.25 96 GLY A N 1
ATOM 701 C CA . GLY A 1 96 ? 2.055 -5.370 15.537 1.00 89.25 96 GLY A CA 1
ATOM 702 C C . GLY A 1 96 ? 2.827 -6.656 15.227 1.00 89.25 96 GLY A C 1
ATOM 703 O O . GLY A 1 96 ? 3.531 -6.734 14.217 1.00 89.25 96 GLY A O 1
ATOM 704 N N . SER A 1 97 ? 2.656 -7.698 16.044 1.00 93.69 97 SER A N 1
ATOM 705 C CA . SER A 1 97 ? 3.298 -8.998 15.813 1.00 93.69 97 SER A CA 1
ATOM 706 C C . SER A 1 97 ? 2.818 -9.651 14.516 1.00 93.69 97 SER A C 1
ATOM 708 O O . SER A 1 97 ? 3.633 -10.130 13.730 1.00 93.69 97 SER A O 1
ATOM 710 N N . TYR A 1 98 ? 1.509 -9.634 14.258 1.00 92.88 98 TYR A N 1
ATOM 711 C CA . TYR A 1 98 ? 0.911 -10.239 13.071 1.00 92.88 98 TYR A CA 1
ATOM 712 C C . TYR A 1 98 ? 1.323 -9.525 11.781 1.00 92.88 98 TYR A C 1
ATOM 714 O O . TYR A 1 98 ? 1.732 -10.179 10.823 1.00 92.88 98 TYR A O 1
ATOM 722 N N . THR A 1 99 ? 1.280 -8.190 11.761 1.00 90.62 99 THR A N 1
ATOM 723 C CA . THR A 1 99 ? 1.714 -7.390 10.603 1.00 90.62 99 THR A CA 1
ATOM 724 C C . THR A 1 99 ? 3.197 -7.580 10.308 1.00 90.62 99 THR A C 1
ATOM 726 O O . THR A 1 99 ? 3.569 -7.711 9.144 1.00 90.62 99 THR A O 1
ATOM 729 N N . THR A 1 100 ? 4.035 -7.682 11.342 1.00 92.81 100 THR A N 1
ATOM 730 C CA . THR A 1 100 ? 5.468 -7.965 11.179 1.00 92.81 100 THR A CA 1
ATOM 731 C C . THR A 1 100 ? 5.700 -9.369 10.619 1.00 92.81 100 THR A C 1
ATOM 733 O O . THR A 1 100 ? 6.462 -9.529 9.668 1.00 92.81 100 THR A O 1
ATOM 736 N N . LEU A 1 101 ? 5.018 -10.384 11.163 1.00 95.19 101 LEU A N 1
ATOM 737 C CA . LEU A 1 101 ? 5.148 -11.774 10.719 1.00 95.19 101 LEU A CA 1
ATOM 738 C C . LEU A 1 101 ? 4.686 -11.946 9.266 1.00 95.19 101 LEU A C 1
ATOM 740 O O . LEU A 1 101 ? 5.426 -12.476 8.439 1.00 95.19 101 LEU A O 1
ATOM 744 N N . LEU A 1 102 ? 3.485 -11.461 8.938 1.00 92.69 102 LEU A N 1
ATOM 745 C CA . LEU A 1 102 ? 2.972 -11.479 7.570 1.00 92.69 102 LEU A CA 1
ATOM 746 C C . LEU A 1 102 ? 3.857 -10.677 6.622 1.00 92.69 102 LEU A C 1
ATOM 748 O O . LEU A 1 102 ? 4.154 -11.149 5.529 1.00 92.69 102 LEU A O 1
ATOM 752 N N . GLY A 1 103 ? 4.289 -9.484 7.034 1.00 91.25 103 GLY A N 1
ATOM 753 C CA . GLY A 1 103 ? 5.169 -8.632 6.242 1.00 91.25 103 GLY A CA 1
ATOM 754 C C . GLY A 1 103 ? 6.485 -9.330 5.911 1.00 91.25 103 GLY A C 1
ATOM 755 O O . GLY A 1 103 ? 6.922 -9.299 4.763 1.00 91.25 103 GLY A O 1
ATOM 756 N N . ALA A 1 104 ? 7.075 -10.034 6.880 1.00 93.69 104 ALA A N 1
ATOM 757 C CA . ALA A 1 104 ? 8.285 -10.821 6.673 1.00 93.69 104 ALA A CA 1
ATOM 758 C C . ALA A 1 104 ? 8.056 -12.001 5.716 1.00 93.69 104 ALA A C 1
ATOM 760 O O . ALA A 1 104 ? 8.860 -12.214 4.810 1.00 93.69 104 ALA A O 1
ATOM 761 N N . LEU A 1 105 ? 6.956 -12.746 5.873 1.00 94.31 105 LEU A N 1
ATOM 762 C CA . LEU A 1 105 ? 6.627 -13.885 5.009 1.00 94.31 105 LEU A CA 1
ATOM 763 C C . LEU A 1 105 ? 6.351 -13.449 3.566 1.00 94.31 105 LEU A C 1
ATOM 765 O O . LEU A 1 105 ? 6.944 -13.983 2.630 1.00 94.31 105 LEU A O 1
ATOM 769 N N . LEU A 1 106 ? 5.489 -12.450 3.380 1.00 90.50 106 LEU A N 1
ATOM 770 C CA . LEU A 1 106 ? 5.154 -11.906 2.065 1.00 90.50 106 LEU A CA 1
ATOM 771 C C . LEU A 1 106 ? 6.375 -11.247 1.416 1.00 90.50 106 LEU A C 1
ATOM 773 O O . LEU A 1 106 ? 6.637 -11.461 0.234 1.00 90.50 106 LEU A O 1
ATOM 777 N N . GLY A 1 107 ? 7.162 -10.509 2.202 1.00 89.50 107 GLY A N 1
ATOM 778 C CA . GLY A 1 107 ? 8.426 -9.925 1.766 1.00 89.50 107 GLY A CA 1
ATOM 779 C C . GLY A 1 107 ? 9.431 -10.983 1.312 1.00 89.50 107 GLY A C 1
ATOM 780 O O . GLY A 1 107 ? 10.078 -10.798 0.285 1.00 89.50 107 GLY A O 1
ATOM 781 N N . LEU A 1 108 ? 9.515 -12.123 2.006 1.00 91.69 108 LEU A N 1
ATOM 782 C CA . LEU A 1 108 ? 10.336 -13.261 1.588 1.00 91.69 108 LEU A CA 1
ATOM 783 C C . LEU A 1 108 ? 9.857 -13.866 0.267 1.00 91.69 108 LEU A C 1
ATOM 785 O O . LEU A 1 108 ? 10.682 -14.131 -0.602 1.00 91.69 108 LEU A O 1
ATOM 789 N N . VAL A 1 109 ? 8.550 -14.068 0.092 1.00 90.06 109 VAL A N 1
ATOM 790 C CA . VAL A 1 109 ? 7.982 -14.626 -1.149 1.00 90.06 109 VAL A CA 1
ATOM 791 C C . VAL A 1 109 ? 8.254 -13.706 -2.344 1.00 90.06 109 VAL A C 1
ATOM 793 O O . VAL A 1 109 ? 8.735 -14.157 -3.388 1.00 90.06 109 VAL A O 1
ATOM 796 N N . ILE A 1 110 ? 8.013 -12.402 -2.181 1.00 88.19 110 ILE A N 1
ATOM 797 C CA . ILE A 1 110 ? 8.277 -11.398 -3.221 1.00 88.19 110 ILE A CA 1
ATOM 798 C C . ILE A 1 110 ? 9.785 -11.285 -3.480 1.00 88.19 110 ILE A C 1
ATOM 800 O O . ILE A 1 110 ? 10.212 -11.264 -4.633 1.00 88.19 110 ILE A O 1
ATOM 804 N N . GLY A 1 111 ? 10.601 -11.277 -2.424 1.00 86.75 111 GLY A N 1
ATOM 805 C CA . GLY A 1 111 ? 12.059 -11.195 -2.513 1.00 86.75 111 GLY A CA 1
ATOM 806 C C . GLY A 1 111 ? 12.690 -12.408 -3.197 1.00 86.75 111 GLY A C 1
ATOM 807 O O . GLY A 1 111 ? 13.608 -12.251 -3.994 1.00 86.75 111 GLY A O 1
ATOM 808 N N . ARG A 1 112 ? 12.164 -13.617 -2.966 1.00 88.62 112 ARG A N 1
ATOM 809 C CA . ARG A 1 112 ? 12.584 -14.841 -3.676 1.00 88.62 112 ARG A CA 1
ATOM 810 C C . ARG A 1 112 ? 12.232 -14.815 -5.159 1.00 88.62 112 ARG A C 1
ATOM 812 O O . ARG A 1 112 ? 12.921 -15.448 -5.947 1.00 88.62 112 ARG A O 1
ATOM 819 N N . SER A 1 113 ? 11.189 -14.077 -5.527 1.00 85.94 113 SER A N 1
ATOM 820 C CA . SER A 1 113 ? 10.757 -13.890 -6.915 1.00 85.94 113 SER A CA 1
ATOM 821 C C . SER A 1 113 ? 11.525 -12.767 -7.628 1.00 85.94 113 SER A C 1
ATOM 823 O O . SER A 1 113 ? 11.217 -12.436 -8.775 1.00 85.94 113 SER A O 1
ATOM 825 N N . PHE A 1 114 ? 12.501 -12.142 -6.960 1.00 82.69 114 PHE A N 1
ATOM 826 C CA . PHE A 1 114 ? 13.258 -11.026 -7.505 1.00 82.69 114 PHE A CA 1
ATOM 827 C C . PHE A 1 114 ? 14.250 -11.490 -8.578 1.00 82.69 114 PHE A C 1
ATOM 829 O O . PHE A 1 114 ? 15.326 -11.999 -8.280 1.00 82.69 114 PHE A O 1
ATOM 836 N N . ASN A 1 115 ? 13.902 -11.247 -9.842 1.00 79.00 115 ASN A N 1
ATOM 837 C CA . ASN A 1 115 ? 14.714 -11.602 -11.012 1.00 79.00 115 ASN A CA 1
ATOM 838 C C . ASN A 1 115 ? 15.512 -10.406 -11.575 1.00 79.00 115 ASN A C 1
ATOM 840 O O . ASN A 1 115 ? 15.798 -10.345 -12.768 1.00 79.00 115 ASN A O 1
ATOM 844 N N . GLY A 1 116 ? 15.827 -9.405 -10.741 1.00 77.31 116 GLY A N 1
ATOM 845 C CA . GLY A 1 116 ? 16.508 -8.176 -11.176 1.00 77.31 116 GLY A CA 1
ATOM 846 C C . GLY A 1 116 ? 15.607 -7.162 -11.896 1.00 77.31 116 GLY A C 1
ATOM 847 O O . GLY A 1 116 ? 16.108 -6.212 -12.495 1.00 77.31 116 GLY A O 1
ATOM 848 N N . THR A 1 117 ? 14.287 -7.351 -11.843 1.00 85.56 117 THR A N 1
ATOM 849 C CA . THR A 1 117 ? 13.276 -6.444 -12.403 1.00 85.56 117 THR A CA 1
ATOM 850 C C . THR A 1 117 ? 12.329 -5.946 -11.315 1.00 85.56 117 THR A C 1
ATOM 852 O O . THR A 1 117 ? 12.201 -6.547 -10.247 1.00 85.56 117 THR A O 1
ATOM 855 N N . VAL A 1 118 ? 11.623 -4.847 -11.588 1.00 87.25 118 VAL A N 1
ATOM 856 C CA . VAL A 1 118 ? 10.620 -4.286 -10.659 1.00 87.25 118 VAL A CA 1
ATOM 857 C C . VAL A 1 118 ? 9.231 -4.930 -10.792 1.00 87.25 118 VAL A C 1
ATOM 859 O O . VAL A 1 118 ? 8.309 -4.583 -10.052 1.00 87.25 118 VAL A O 1
ATOM 862 N N . LEU A 1 119 ? 9.079 -5.882 -11.716 1.00 87.12 119 LEU A N 1
ATOM 863 C CA . LEU A 1 119 ? 7.856 -6.654 -11.956 1.00 87.12 119 LEU A CA 1
ATOM 864 C C . LEU A 1 119 ? 7.353 -7.404 -10.712 1.00 87.12 119 LEU A C 1
ATOM 866 O O . LEU A 1 119 ? 6.222 -7.135 -10.312 1.00 87.12 119 LEU A O 1
ATOM 870 N N . PRO A 1 120 ? 8.144 -8.282 -10.055 1.00 87.06 120 PRO A N 1
ATOM 871 C CA . PRO A 1 120 ? 7.678 -9.029 -8.882 1.00 87.06 120 PRO A CA 1
ATOM 872 C C . PRO A 1 120 ? 7.257 -8.102 -7.738 1.00 87.06 120 PRO A C 1
ATOM 874 O O . PRO A 1 120 ? 6.285 -8.380 -7.038 1.00 87.06 120 PRO A O 1
ATOM 877 N N . LEU A 1 121 ? 7.937 -6.961 -7.591 1.00 87.69 121 LEU A N 1
ATOM 878 C CA . LEU A 1 121 ? 7.583 -5.949 -6.603 1.00 87.69 121 LEU A CA 1
ATOM 879 C C . LEU A 1 121 ? 6.237 -5.294 -6.941 1.00 87.69 121 LEU A C 1
ATOM 881 O O . LEU A 1 121 ? 5.339 -5.273 -6.106 1.00 87.69 121 LEU A O 1
ATOM 885 N N . SER A 1 122 ? 6.075 -4.805 -8.172 1.00 89.69 122 SER A N 1
ATOM 886 C CA . SER A 1 122 ? 4.844 -4.140 -8.627 1.00 89.69 122 SER A CA 1
ATOM 887 C C . SER A 1 122 ? 3.632 -5.072 -8.559 1.00 89.69 122 SER A C 1
ATOM 889 O O . SER A 1 122 ? 2.545 -4.661 -8.158 1.00 89.69 122 SER A O 1
ATOM 891 N N . LEU A 1 123 ? 3.834 -6.346 -8.899 1.00 90.44 123 LEU A N 1
ATOM 892 C CA . LEU A 1 123 ? 2.810 -7.384 -8.851 1.00 90.44 123 LEU A CA 1
ATOM 893 C C . LEU A 1 123 ? 2.428 -7.722 -7.405 1.00 90.44 123 LEU A C 1
ATOM 895 O O . LEU A 1 123 ? 1.250 -7.905 -7.116 1.00 90.44 123 LEU A O 1
ATOM 899 N N . GLY A 1 124 ? 3.396 -7.703 -6.483 1.00 90.19 124 GLY A N 1
ATOM 900 C CA . GLY A 1 124 ? 3.143 -7.780 -5.046 1.00 90.19 124 GLY A CA 1
ATOM 901 C C . GLY A 1 124 ? 2.267 -6.628 -4.547 1.00 90.19 124 GLY A C 1
ATOM 902 O O . GLY A 1 124 ? 1.241 -6.881 -3.922 1.00 90.19 124 GLY A O 1
ATOM 903 N N . TYR A 1 125 ? 2.618 -5.377 -4.870 1.00 90.12 125 TYR A N 1
ATOM 904 C CA . TYR A 1 125 ? 1.827 -4.198 -4.482 1.00 90.12 125 TYR A CA 1
ATOM 905 C C . TYR A 1 125 ? 0.394 -4.259 -5.020 1.00 90.12 125 TYR A C 1
ATOM 907 O O . TYR A 1 125 ? -0.553 -4.047 -4.262 1.00 90.12 125 TYR A O 1
ATOM 915 N N . LEU A 1 126 ? 0.222 -4.592 -6.303 1.00 92.19 126 LEU A N 1
ATOM 916 C CA . LEU A 1 126 ? -1.104 -4.715 -6.904 1.00 92.19 126 LEU A CA 1
ATOM 917 C C . LEU A 1 126 ? -1.892 -5.888 -6.310 1.00 92.19 126 LEU A C 1
ATOM 919 O O . LEU A 1 126 ? -3.058 -5.720 -5.973 1.00 92.19 126 LEU A O 1
ATOM 923 N N . GLY A 1 127 ? -1.270 -7.058 -6.158 1.00 92.44 127 GLY A N 1
ATOM 924 C CA . GLY A 1 127 ? -1.923 -8.254 -5.628 1.00 92.44 127 GLY A CA 1
ATOM 925 C C . GLY A 1 127 ? -2.372 -8.080 -4.178 1.00 92.44 127 GLY A C 1
ATOM 926 O O . GLY A 1 127 ? -3.518 -8.377 -3.847 1.00 92.44 127 GLY A O 1
ATOM 927 N N . LEU A 1 128 ? -1.503 -7.534 -3.324 1.00 90.56 128 LEU A N 1
ATOM 928 C CA . LEU A 1 128 ? -1.821 -7.234 -1.926 1.00 90.56 128 LEU A CA 1
ATOM 929 C C . LEU A 1 128 ? -2.863 -6.115 -1.810 1.00 90.56 128 LEU A C 1
ATOM 931 O O . LEU A 1 128 ? -3.791 -6.231 -1.010 1.00 90.56 128 LEU A O 1
ATOM 935 N N . GLY A 1 129 ? -2.753 -5.067 -2.633 1.00 88.31 129 GLY A N 1
ATOM 936 C CA . GLY A 1 129 ? -3.737 -3.985 -2.700 1.00 88.31 129 GLY A CA 1
ATOM 937 C C . GLY A 1 129 ? -5.118 -4.478 -3.123 1.00 88.31 129 GLY A C 1
ATOM 938 O O . GLY A 1 129 ? -6.102 -4.210 -2.439 1.00 88.31 129 GLY A O 1
ATOM 939 N N . ALA A 1 130 ? -5.187 -5.276 -4.189 1.00 91.19 130 ALA A N 1
ATOM 940 C CA . ALA A 1 130 ? -6.424 -5.871 -4.680 1.00 91.19 130 ALA A CA 1
ATOM 941 C C . ALA A 1 130 ? -7.034 -6.855 -3.672 1.00 91.19 130 ALA A C 1
ATOM 943 O O . ALA A 1 130 ? -8.246 -6.838 -3.465 1.00 91.19 130 ALA A O 1
ATOM 944 N N . ALA A 1 131 ? -6.215 -7.674 -3.002 1.00 91.38 131 ALA A N 1
ATOM 945 C CA . ALA A 1 131 ? -6.682 -8.557 -1.936 1.00 91.38 131 ALA A CA 1
ATOM 946 C C . ALA A 1 131 ? -7.267 -7.757 -0.761 1.00 91.38 131 ALA A C 1
ATOM 948 O O . ALA A 1 131 ? -8.355 -8.073 -0.282 1.00 91.38 131 ALA A O 1
ATOM 949 N N . CYS A 1 132 ? -6.589 -6.686 -0.338 1.00 88.50 132 CYS A N 1
ATOM 950 C CA . CYS A 1 132 ? -7.079 -5.788 0.704 1.00 88.50 132 CYS A CA 1
ATOM 951 C C . CYS A 1 132 ? -8.411 -5.139 0.300 1.00 88.50 132 CYS A C 1
ATOM 953 O O . CYS A 1 132 ? -9.379 -5.195 1.057 1.00 88.50 132 CYS A O 1
ATOM 955 N N . LEU A 1 133 ? -8.494 -4.611 -0.922 1.00 86.56 133 LEU A N 1
ATOM 956 C CA . LEU A 1 133 ? -9.709 -4.023 -1.479 1.00 86.56 133 LEU A CA 1
ATOM 957 C C . LEU A 1 133 ? -10.857 -5.047 -1.543 1.00 86.56 133 LEU A C 1
ATOM 959 O O . LEU A 1 133 ? -11.978 -4.730 -1.155 1.00 86.56 133 LEU A O 1
ATOM 963 N N . GLY A 1 134 ? -10.581 -6.293 -1.937 1.00 86.25 134 GLY A N 1
ATOM 964 C CA . GLY A 1 134 ? -11.557 -7.386 -1.930 1.00 86.25 134 GLY A CA 1
ATOM 965 C C . GLY A 1 134 ? -12.069 -7.732 -0.528 1.00 86.25 134 GLY A C 1
ATOM 966 O O . GLY A 1 134 ? -13.277 -7.869 -0.335 1.00 86.25 134 GLY A O 1
ATOM 967 N N . ILE A 1 135 ? -11.179 -7.807 0.467 1.00 86.38 135 ILE A N 1
ATOM 968 C CA . ILE A 1 135 ? -11.549 -8.039 1.875 1.00 86.38 135 ILE A CA 1
ATOM 969 C C . ILE A 1 135 ? -12.414 -6.892 2.402 1.00 86.38 135 ILE A C 1
ATOM 971 O O . ILE A 1 135 ? -13.406 -7.135 3.089 1.00 86.38 135 ILE A O 1
ATOM 975 N N . ILE A 1 136 ? -12.072 -5.648 2.072 1.00 81.50 136 ILE A N 1
ATOM 976 C CA . ILE A 1 136 ? -12.828 -4.464 2.491 1.00 81.50 136 ILE A CA 1
ATOM 977 C C . ILE A 1 136 ? -14.228 -4.467 1.866 1.00 81.50 136 ILE A C 1
ATOM 979 O O . ILE A 1 136 ? -15.215 -4.309 2.585 1.00 81.50 136 ILE A O 1
ATOM 983 N N . LEU A 1 137 ? -14.334 -4.717 0.557 1.00 80.62 137 LEU A N 1
ATOM 984 C CA . LEU A 1 137 ? -15.621 -4.819 -0.138 1.00 80.62 137 LEU A CA 1
ATOM 985 C C . LEU A 1 137 ? -16.491 -5.946 0.431 1.00 80.62 137 LEU A C 1
ATOM 987 O O . LEU A 1 137 ? -17.697 -5.763 0.613 1.00 80.62 137 LEU A O 1
ATOM 991 N N . TRP A 1 138 ? -15.882 -7.091 0.756 1.00 80.81 138 TRP A N 1
ATOM 992 C CA . TRP A 1 138 ? -16.571 -8.195 1.422 1.00 80.81 138 TRP A CA 1
ATOM 993 C C . TRP A 1 138 ? -17.071 -7.771 2.805 1.00 80.81 138 TRP A C 1
ATOM 995 O O . TRP A 1 138 ? -18.245 -7.963 3.127 1.00 80.81 138 TRP A O 1
ATOM 1005 N N . THR A 1 139 ? -16.192 -7.186 3.621 1.00 74.94 139 THR A N 1
ATOM 1006 C CA . THR A 1 139 ? -16.483 -6.809 5.011 1.00 74.94 139 THR A CA 1
ATOM 1007 C C . THR A 1 139 ? -17.592 -5.765 5.083 1.00 74.94 139 THR A C 1
ATOM 1009 O O . THR A 1 139 ? -18.462 -5.844 5.947 1.00 74.94 139 THR A O 1
ATOM 1012 N N . GLU A 1 140 ? -17.621 -4.819 4.146 1.00 68.19 140 GLU A N 1
ATOM 1013 C CA . GLU A 1 140 ? -18.633 -3.768 4.141 1.00 68.19 140 GLU A CA 1
ATOM 1014 C C . GLU A 1 140 ? -19.953 -4.147 3.466 1.00 68.19 140 GLU A C 1
ATOM 1016 O O . GLU A 1 140 ? -20.915 -3.390 3.597 1.00 68.19 140 GLU A O 1
ATOM 1021 N N . LYS A 1 141 ? -20.054 -5.300 2.781 1.00 60.22 141 LYS A N 1
ATOM 1022 C CA . LYS A 1 141 ? -21.290 -5.785 2.121 1.00 60.22 141 LYS A CA 1
ATOM 1023 C C . LYS A 1 141 ? -22.067 -4.679 1.373 1.00 60.22 141 LYS A C 1
ATOM 1025 O O . LYS A 1 141 ? -23.295 -4.630 1.427 1.00 60.22 141 LYS A O 1
ATOM 1030 N N . GLY A 1 142 ? -21.365 -3.741 0.731 1.00 52.88 142 GLY A N 1
ATOM 1031 C CA . GLY A 1 142 ? -21.973 -2.616 0.008 1.00 52.88 142 GLY A CA 1
ATOM 1032 C C . GLY A 1 142 ? -22.680 -1.554 0.867 1.00 52.88 142 GLY A C 1
ATOM 1033 O O . GLY A 1 142 ? -23.315 -0.659 0.314 1.00 52.88 142 GLY A O 1
ATOM 1034 N N . ARG A 1 143 ? -22.580 -1.593 2.203 1.00 46.81 143 ARG A N 1
ATOM 1035 C CA . ARG A 1 143 ? -23.079 -0.522 3.072 1.00 46.81 143 ARG A CA 1
ATOM 1036 C C . ARG A 1 143 ? -21.949 0.428 3.438 1.00 46.81 143 ARG A C 1
ATOM 1038 O O . ARG A 1 143 ? -21.307 0.300 4.481 1.00 46.81 143 ARG A O 1
ATOM 1045 N N . LEU A 1 144 ? -21.830 1.475 2.626 1.00 49.56 144 LEU A N 1
ATOM 1046 C CA . LEU A 1 144 ? -21.343 2.787 3.051 1.00 49.56 144 LEU A CA 1
ATOM 1047 C C . LEU A 1 144 ? -22.258 3.297 4.183 1.00 49.56 144 LEU A C 1
ATOM 1049 O O . LEU A 1 144 ? -23.128 4.135 3.959 1.00 49.56 144 LEU A O 1
ATOM 1053 N N . SER A 1 145 ? -22.136 2.726 5.389 1.00 46.31 145 SER A N 1
ATOM 1054 C CA . SER A 1 145 ? -22.897 3.164 6.561 1.00 46.31 145 SER A CA 1
ATOM 1055 C C . SER A 1 145 ? -22.437 4.570 6.911 1.00 46.31 145 SER A C 1
ATOM 1057 O O . SER A 1 145 ? -21.352 4.796 7.447 1.00 46.31 145 SER A O 1
ATOM 1059 N N . LEU A 1 146 ? -23.273 5.500 6.480 1.00 52.84 146 LEU A N 1
ATOM 1060 C CA . LEU A 1 146 ? -23.216 6.943 6.592 1.00 52.84 146 LEU A CA 1
ATOM 1061 C C . LEU A 1 146 ? -23.917 7.322 7.906 1.00 52.84 146 LEU A C 1
ATOM 1063 O O . LEU A 1 146 ? -24.922 8.026 7.892 1.00 52.84 146 LEU A O 1
ATOM 1067 N N . ARG A 1 147 ? -23.483 6.737 9.031 1.00 48.72 147 ARG A N 1
ATOM 1068 C CA . ARG A 1 147 ? -24.250 6.799 10.283 1.00 48.72 147 ARG A CA 1
ATOM 1069 C C . ARG A 1 147 ? -23.384 6.725 11.546 1.00 48.72 147 ARG A C 1
ATOM 1071 O O . ARG A 1 147 ? -23.713 5.982 12.445 1.00 48.72 147 ARG A O 1
ATOM 1078 N N . ASP A 1 148 ? -22.320 7.527 11.613 1.00 52.91 148 ASP A N 1
ATOM 1079 C CA . ASP A 1 148 ? -21.566 7.745 12.870 1.00 52.91 148 ASP A CA 1
ATOM 1080 C C . ASP A 1 148 ? -21.912 9.087 13.550 1.00 52.91 148 ASP A C 1
ATOM 1082 O 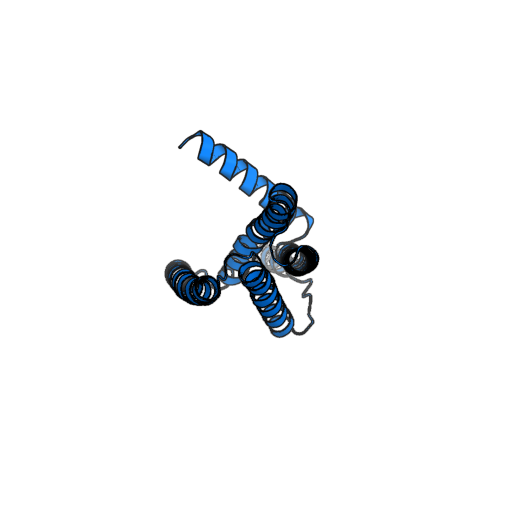O . ASP A 1 148 ? -21.422 9.384 14.627 1.00 52.91 148 ASP A O 1
ATOM 1086 N N . ARG A 1 149 ? -22.755 9.940 12.945 1.00 48.53 149 ARG A N 1
ATOM 1087 C CA . ARG A 1 149 ? -23.056 11.290 13.478 1.00 48.53 149 ARG A CA 1
ATOM 1088 C C . ARG A 1 149 ? -24.400 11.419 14.202 1.00 48.53 149 ARG A C 1
ATOM 1090 O O . ARG A 1 149 ? -24.711 12.509 14.664 1.00 48.53 149 ARG A O 1
ATOM 1097 N N . LEU A 1 150 ? -25.209 10.359 14.263 1.00 50.53 150 LEU A N 1
ATOM 1098 C CA . LEU A 1 150 ? -26.546 10.422 14.871 1.00 50.53 150 LEU A CA 1
ATOM 1099 C C . LEU A 1 150 ? -26.623 9.798 16.270 1.00 50.53 150 LEU A C 1
ATOM 1101 O O . LEU A 1 150 ? -27.565 10.119 16.986 1.00 50.53 150 LEU A O 1
ATOM 1105 N N . ASP A 1 151 ? -25.644 8.995 16.690 1.00 46.88 151 ASP A N 1
ATOM 1106 C CA . ASP A 1 151 ? -25.728 8.300 17.982 1.00 46.88 151 ASP A CA 1
ATOM 1107 C C . ASP A 1 151 ? -25.040 9.098 19.111 1.00 46.88 151 ASP A C 1
ATOM 1109 O O . ASP A 1 151 ? -25.648 9.286 20.163 1.00 46.88 151 ASP A O 1
ATOM 1113 N N . GLU A 1 152 ? -23.888 9.742 18.856 1.00 48.53 152 GLU A N 1
ATOM 1114 C CA . GLU A 1 152 ? -23.225 10.629 19.842 1.00 48.53 152 GLU A CA 1
ATOM 1115 C C . GLU A 1 152 ? -24.101 11.837 20.231 1.00 48.53 152 GLU A C 1
ATOM 1117 O O . GLU A 1 152 ? -24.211 12.197 21.400 1.00 48.53 152 GLU A O 1
ATOM 1122 N N . GLY A 1 153 ? -24.806 12.431 19.262 1.00 43.25 153 GLY A N 1
ATOM 1123 C CA . GLY A 1 153 ? -25.706 13.563 19.510 1.00 43.25 153 GLY A CA 1
ATOM 1124 C C . GLY A 1 153 ? -27.043 13.188 20.160 1.00 43.25 153 GLY A C 1
ATOM 1125 O O . GLY A 1 153 ? -27.782 14.089 20.558 1.00 43.25 153 GLY A O 1
ATOM 1126 N N . THR A 1 154 ? -27.372 11.893 20.251 1.00 48.69 154 THR A N 1
ATOM 1127 C CA . THR A 1 154 ? -28.621 11.412 20.864 1.00 48.69 154 THR A CA 1
ATOM 1128 C C . THR A 1 154 ? -28.390 10.928 22.298 1.00 48.69 154 THR A C 1
ATOM 1130 O O . THR A 1 154 ? -29.230 11.206 23.150 1.00 48.69 154 THR A O 1
ATOM 1133 N N . GLU A 1 155 ? -27.238 10.317 22.613 1.00 47.53 155 GLU A N 1
ATOM 1134 C CA . GLU A 1 155 ? -26.860 9.994 24.003 1.00 47.53 155 GLU A CA 1
ATOM 1135 C C . GLU A 1 155 ? -26.560 11.252 24.832 1.00 47.53 155 GLU A C 1
ATOM 1137 O O . GLU A 1 155 ? -27.071 11.389 25.945 1.00 47.53 155 GLU A O 1
ATOM 1142 N N . GLU A 1 156 ? -25.832 12.229 24.277 1.00 48.22 156 GLU A N 1
ATOM 1143 C CA . GLU A 1 156 ? -25.516 13.477 24.993 1.00 48.22 156 GLU A CA 1
ATOM 1144 C C . GLU A 1 156 ? -26.747 14.387 25.168 1.00 48.22 156 GLU A C 1
ATOM 1146 O O . GLU A 1 156 ? -26.810 15.187 26.097 1.00 48.22 156 GLU A O 1
ATOM 1151 N N . ARG A 1 157 ? -27.786 14.219 24.335 1.00 53.84 157 ARG A N 1
ATOM 1152 C CA . ARG A 1 157 ? -29.098 14.866 24.530 1.00 53.84 157 ARG A CA 1
ATOM 1153 C C . ARG A 1 157 ? -30.028 14.120 25.486 1.00 53.84 157 ARG A C 1
ATOM 1155 O O . ARG A 1 157 ? -30.976 14.737 25.964 1.00 53.84 157 ARG A O 1
ATOM 1162 N N . ALA A 1 158 ? -29.787 12.840 25.767 1.00 50.62 158 ALA A N 1
ATOM 1163 C CA . ALA A 1 158 ? -30.617 12.049 26.676 1.00 50.62 158 ALA A CA 1
ATOM 1164 C C . ALA A 1 158 ? -30.175 12.155 28.150 1.00 50.62 158 ALA A C 1
ATOM 1166 O O . ALA A 1 158 ? -30.990 11.928 29.041 1.00 50.62 158 ALA A O 1
ATOM 1167 N N . LEU A 1 159 ? -28.919 12.532 28.421 1.00 57.25 159 LEU A N 1
ATOM 1168 C CA . LEU A 1 159 ? -28.362 12.595 29.780 1.00 57.25 159 LEU A CA 1
ATOM 1169 C C . LEU A 1 159 ? -28.553 13.915 30.576 1.00 57.25 159 LEU A C 1
ATOM 1171 O O . LEU A 1 159 ? -28.443 13.849 31.797 1.00 57.25 159 LEU A O 1
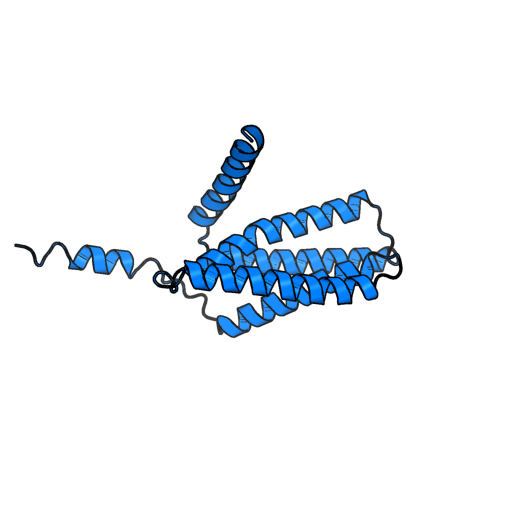ATOM 1175 N N . PRO A 1 160 ? -28.892 15.092 30.006 1.00 50.91 160 PRO A N 1
ATOM 1176 C CA . PRO A 1 160 ? -29.120 16.290 30.822 1.00 50.91 160 PRO A CA 1
ATOM 1177 C C . PRO A 1 160 ? -30.568 16.467 31.314 1.00 50.91 160 PRO A C 1
ATOM 1179 O O . PRO A 1 160 ? -30.806 17.359 32.117 1.00 50.91 160 PRO A O 1
ATOM 1182 N N . ALA A 1 161 ? -31.537 15.651 30.874 1.00 54.66 161 ALA A N 1
ATOM 1183 C CA . ALA A 1 161 ? -32.956 15.832 31.229 1.00 54.66 161 ALA A CA 1
ATOM 1184 C C . ALA A 1 161 ? -33.460 14.944 32.387 1.00 54.66 161 ALA A C 1
ATOM 1186 O O . ALA A 1 161 ? -34.607 15.077 32.797 1.00 54.66 161 ALA A O 1
ATOM 1187 N N . ALA A 1 162 ? -32.634 14.029 32.906 1.00 51.31 162 ALA A N 1
ATOM 1188 C CA . ALA A 1 162 ? -33.002 13.126 34.006 1.00 51.31 162 ALA A CA 1
ATOM 1189 C C . ALA A 1 162 ? -32.359 13.513 35.355 1.00 51.31 162 ALA A C 1
ATOM 1191 O O . ALA A 1 162 ? -32.341 12.703 36.281 1.00 51.31 162 ALA A O 1
ATOM 1192 N N . ALA A 1 163 ? -31.805 14.726 35.448 1.00 51.44 163 ALA A N 1
ATOM 1193 C CA . ALA A 1 163 ? -31.127 15.248 36.635 1.00 51.44 163 ALA A CA 1
ATOM 1194 C C . ALA A 1 163 ? -31.746 16.563 37.155 1.00 51.44 163 ALA A C 1
ATOM 1196 O O . ALA A 1 163 ? -31.048 17.351 37.793 1.00 51.44 163 ALA A O 1
ATOM 1197 N N . GLU A 1 164 ? -33.040 16.778 36.895 1.00 43.09 164 GLU A N 1
ATOM 1198 C CA . GLU A 1 164 ? -33.872 17.779 37.583 1.00 43.09 164 GLU A CA 1
ATOM 1199 C C . GLU A 1 164 ? -34.925 17.096 38.463 1.00 43.09 164 GLU A C 1
ATOM 1201 O O . GLU A 1 164 ? -35.538 16.107 37.994 1.00 43.09 164 GLU A O 1
#

Sequence (164 aa):
MGCIATFMGAASFTNATLVQRLGMRRLSHIGICGFTLVAAVQLSLALVYDGRPPLLLYAGIFALNQFLFSLTVPNFNSIAMAPLGPIAGTAASFIGSYTTLLGALLGLVIGRSFNGTVLPLSLGYLGLGAACLGIILWTEKGRLSLRDRLDEGTEERALPAAAE

Secondary structure (DSSP, 8-state):
-HHHHHHHHHHHHHHHHHHHHH-HHHHHHHHHHHHHHHHHHHHHHHHHTTT---HHHHHHHHHHHHHHHHHHHHHHHHHHHGGGGGGHHHHHHHHHHHHHHHHHHHHHHHHHT--SSSHHHHHHHHHHHHHHHHHHHHHHTT-----SSSSHHHHHHHSSSS--

pLDDT: mean 79.04, std 14.4, range [43.09, 95.19]

=== Feature glossary ===
Legend for the data blocks above and below:

— What the protein is —

The amino-acid sequence is the protein's primary structure: the linear order of residues from the N-terminus to the C-terminus, written in one-letter code. Everything else here — the 3D coordinates, the secondary structure, the domain annotations — is ultimately a consequence of this string.

Functional annotations link the protein to curated databases. InterPro entries identify conserved domains and families by matching the sequence against member-database signatures (Pfam, PROSITE, CDD, …). Gene Ontology (GO) terms describe molecular function, biological process, and cellular component in a controlled vocabulary. CATH places the structure in a hierarchical fold classification (Class/Architecture/Topology/Homologous-superfamily). The organism is the source species.

— Where its atoms are —

Atomic coordinates in PDBx/mmCIF format — the same representation the Protein Data Bank distributes. Each line of the _atom_site loop places one backbone atom in Cartesian space (units: ångströms, origin: arbitrary).

The six renders are orthographic views along the three Cartesian axes in both directions. Representation (cartoon, sticks, or surface) and color scheme (sequence-rainbow or by-chain) vary across proteins so the training set covers all the common visualization conventions.

— Local backbone conformation —

Eight-state secondary structure (DSSP): H is the canonical α-helix, G the tighter 3₁₀-helix, I the wider π-helix; E/B are β-structure, T and S are turns and bends, and '-' is everything else. DSSP derives these from the pattern of main-chain N–H···O=C hydrogen bonds, not from the sequence.

Three-state secondary structure (P-SEA) collapses the eight DSSP classes into helix (a), strand (b), and coil (c). P-SEA assigns these from Cα geometry alone — distances and angles — without requiring backbone oxygens, so it works on any Cα trace.

φ (phi) and ψ (psi) are the two rotatable backbone dihedrals per residue: φ is the C(i-1)–N–Cα–C torsion, ψ is the N–Cα–C–N(i+1) torsion, both in degrees on (−180°, 180°]. α-helical residues cluster near (−60°, −45°); β-strand residues near (−120°, +130°). A Ramachandran plot is simply a scatter of (φ, ψ) for every residue.

— Global shape and packing —

The geometric summary reports three shape descriptors. Rg (radius of gyration) measures how spread out the Cα atoms are about their centre of mass; compact globular proteins have small Rg, elongated or unfolded ones large. Cα contacts (<8 Å, |i−j|>4) count long-range residue pairs in spatial proximity — high for tightly packed folds, near zero for rods or random coil. The bounding-box extents give the protein's footprint along x, y, z in Å.

SASA measures how much of the protein is reachable by solvent. It is computed by rolling a water-sized probe over the atomic surface and summing the exposed area (Å²). Per-residue SASA distinguishes core (buried, low SASA) from surface (exposed, high SASA) residues; total SASA is a whole-molecule size measure.

Plot images: a contact map (which residues are close in 3D, as an N×N binary image), a Ramachandran scatter (backbone torsion angles, revealing secondary-structure composition at a glance), and — for AlphaFold structures — a PAE heatmap (pairwise prediction confidence).

— Structural neighborhood —

A 3Di character summarizes, for each residue, the relative orientation of the Cα frame of its nearest spatial neighbor. Because it encodes fold topology rather than chemistry, 3Di alignments detect remote structural similarity that sequence alignment misses.

The Foldseek neighbor list gives the closest experimentally determined structures in the PDB, ranked by structural alignment. TM-score near 1 means near-identical fold; near 0.3 means only rough topology match. This is how one finds what a novel AlphaFold prediction most resembles in the solved-structure universe.

— Confidence and disorder —

For AlphaFold models, the B-factor field carries pLDDT — the model's own estimate of local accuracy on a 0–100 scale. Regions with pLDDT<50 should be treated as essentially unmodeled; they often correspond to intrinsically disordered segments.

Crystallographic B-factors measure how much each atom's electron density is smeared out, in Å². They rise in mobile loops and surface residues and fall in the buried interior. In AlphaFold models this column is repurposed to hold pLDDT instead.

Predicted Aligned Error (PAE) is an AlphaFold confidence matrix: entry (i, j) is the expected error in the position of residue j, in ångströms, when the prediction is superimposed on the true structure at residue i. Low PAE within a block of residues means that block is internally rigid and well-predicted; high PAE between two blocks means their relative placement is uncertain even if each block individually is confident.